Protein AF-F4X4U3-F1 (afdb_monomer)

Structure (mmCIF, N/CA/C/O backbone):
data_AF-F4X4U3-F1
#
_entry.id   AF-F4X4U3-F1
#
loop_
_atom_site.group_PDB
_atom_site.id
_atom_site.type_symbol
_atom_site.label_atom_id
_atom_site.label_alt_id
_atom_site.label_comp_id
_atom_site.label_asym_id
_atom_site.label_entity_id
_atom_site.label_seq_id
_atom_site.pdbx_PDB_ins_code
_atom_site.Cartn_x
_atom_site.Cartn_y
_atom_site.Cartn_z
_atom_site.occupancy
_atom_site.B_iso_or_equiv
_atom_site.auth_seq_id
_atom_site.auth_comp_id
_atom_site.auth_asym_id
_atom_site.auth_atom_id
_atom_site.pdbx_PDB_model_num
ATOM 1 N N . MET A 1 1 ? 22.893 1.344 -14.412 1.00 50.75 1 MET A N 1
ATOM 2 C CA . MET A 1 1 ? 21.465 0.925 -14.331 1.00 50.75 1 MET A CA 1
ATOM 3 C C . MET A 1 1 ? 21.156 0.175 -13.037 1.00 50.75 1 MET A C 1
ATOM 5 O O . MET A 1 1 ? 20.081 0.403 -12.498 1.00 50.75 1 MET A O 1
ATOM 9 N N . ALA A 1 2 ? 22.095 -0.609 -12.485 1.00 54.94 2 ALA A N 1
ATOM 10 C CA . ALA A 1 2 ? 21.994 -1.178 -11.132 1.00 54.94 2 ALA A CA 1
ATOM 11 C C . ALA A 1 2 ? 21.861 -0.113 -10.016 1.00 54.94 2 ALA A C 1
ATOM 13 O O . ALA A 1 2 ? 21.252 -0.367 -8.981 1.00 54.94 2 ALA A O 1
ATOM 14 N N . ASP A 1 3 ? 22.357 1.107 -10.247 1.00 65.19 3 ASP A N 1
ATOM 15 C CA . ASP A 1 3 ? 22.327 2.191 -9.253 1.00 65.19 3 ASP A CA 1
ATOM 16 C C . ASP A 1 3 ? 20.908 2.679 -8.932 1.00 65.19 3 ASP A C 1
ATOM 18 O O . ASP A 1 3 ? 20.634 3.092 -7.808 1.00 65.19 3 ASP A O 1
ATOM 22 N N . ASN A 1 4 ? 19.992 2.641 -9.908 1.00 70.81 4 ASN A N 1
ATOM 23 C CA . ASN A 1 4 ? 18.612 3.089 -9.699 1.00 70.81 4 ASN A CA 1
ATOM 24 C C . ASN A 1 4 ? 17.818 2.077 -8.868 1.00 70.81 4 ASN A C 1
ATOM 26 O O . ASN A 1 4 ? 17.030 2.469 -8.014 1.00 70.81 4 ASN A O 1
ATOM 30 N N . GLU A 1 5 ? 18.068 0.788 -9.087 1.00 70.25 5 GLU A N 1
ATOM 31 C CA . GLU A 1 5 ? 17.482 -0.301 -8.309 1.00 70.25 5 GLU A CA 1
ATOM 32 C C . GLU A 1 5 ? 17.982 -0.280 -6.862 1.00 70.25 5 GLU A C 1
ATOM 34 O O . GLU A 1 5 ? 17.181 -0.289 -5.931 1.00 70.25 5 GLU A O 1
ATOM 39 N N . GLN A 1 6 ? 19.297 -0.162 -6.655 1.00 75.06 6 GLN A N 1
ATOM 40 C CA . GLN A 1 6 ? 19.873 -0.085 -5.310 1.00 75.06 6 GLN A CA 1
ATOM 41 C C . GLN A 1 6 ? 19.341 1.115 -4.522 1.00 75.06 6 GLN A C 1
ATOM 43 O O . GLN A 1 6 ? 18.995 0.972 -3.351 1.00 75.06 6 GLN A O 1
ATOM 48 N N . LYS A 1 7 ? 19.215 2.284 -5.160 1.00 79.56 7 LYS A N 1
ATOM 49 C CA . LYS A 1 7 ? 18.612 3.472 -4.536 1.00 79.56 7 LYS A CA 1
ATOM 50 C C . LYS A 1 7 ? 17.144 3.253 -4.182 1.00 79.56 7 LYS A C 1
ATOM 52 O O . LYS A 1 7 ? 16.713 3.650 -3.106 1.00 79.56 7 LYS A O 1
ATOM 57 N N . ALA A 1 8 ? 16.381 2.592 -5.047 1.00 75.31 8 ALA A N 1
ATOM 58 C CA . ALA A 1 8 ? 14.981 2.298 -4.776 1.00 75.31 8 ALA A CA 1
ATOM 59 C C . ALA A 1 8 ? 14.815 1.309 -3.606 1.00 75.31 8 ALA A C 1
ATOM 61 O O . ALA A 1 8 ? 13.966 1.518 -2.744 1.00 75.31 8 ALA A O 1
ATOM 62 N N . LEU A 1 9 ? 15.681 0.296 -3.506 1.00 78.19 9 LEU A N 1
ATOM 63 C CA . LEU A 1 9 ? 15.731 -0.609 -2.353 1.00 78.19 9 LEU A CA 1
ATOM 64 C C . LEU A 1 9 ? 16.143 0.110 -1.062 1.00 78.19 9 LEU A C 1
ATOM 66 O O . LEU A 1 9 ? 15.589 -0.172 -0.002 1.00 78.19 9 LEU A O 1
ATOM 70 N N . GLN A 1 10 ? 17.078 1.060 -1.137 1.00 83.00 10 GLN A N 1
ATOM 71 C CA . GLN A 1 10 ? 17.449 1.891 0.012 1.00 83.00 10 GLN A CA 1
ATOM 72 C C . GLN A 1 10 ? 16.275 2.749 0.491 1.00 83.00 10 GLN A C 1
ATOM 74 O O . GLN A 1 10 ? 16.036 2.811 1.693 1.00 83.00 10 GLN A O 1
ATOM 79 N N . LEU A 1 11 ? 15.508 3.344 -0.427 1.00 83.06 11 LEU A N 1
ATOM 80 C CA . LEU A 1 11 ? 14.303 4.109 -0.093 1.00 83.06 11 LEU A CA 1
ATOM 81 C C . LEU A 1 11 ? 13.238 3.234 0.582 1.00 83.06 11 LEU A C 1
ATOM 83 O O . LEU A 1 11 ? 12.596 3.670 1.532 1.00 83.06 11 LEU A O 1
ATOM 87 N N . VAL A 1 12 ? 13.076 1.987 0.135 1.00 79.06 12 VAL A N 1
ATOM 88 C CA . VAL A 1 12 ? 12.164 1.015 0.763 1.00 79.06 12 VAL A CA 1
ATOM 89 C C . VAL A 1 12 ? 12.640 0.653 2.164 1.00 79.06 12 VAL A C 1
ATOM 91 O O . VAL A 1 12 ? 11.858 0.712 3.107 1.00 79.06 12 VAL A O 1
ATOM 94 N N . ALA A 1 13 ? 13.927 0.343 2.325 1.00 80.94 13 ALA A N 1
ATOM 95 C CA . ALA A 1 13 ? 14.505 0.051 3.631 1.00 80.94 13 ALA A CA 1
ATOM 96 C C . ALA A 1 13 ? 14.402 1.256 4.582 1.00 80.94 13 ALA A C 1
ATOM 98 O O . ALA A 1 13 ? 14.181 1.085 5.780 1.00 80.94 13 ALA A O 1
ATOM 99 N N . GLU A 1 14 ? 14.524 2.479 4.063 1.00 83.62 14 GLU A N 1
ATOM 100 C CA . GLU A 1 14 ? 14.299 3.706 4.823 1.00 83.62 14 GLU A CA 1
ATOM 101 C C . GLU A 1 14 ? 12.829 3.838 5.247 1.00 83.62 14 GLU A C 1
ATOM 103 O O . GLU A 1 14 ? 12.567 4.080 6.425 1.00 83.62 14 GLU A O 1
ATOM 108 N N . ALA A 1 15 ? 11.876 3.604 4.340 1.00 81.25 15 ALA A N 1
ATOM 109 C CA . ALA A 1 15 ? 10.445 3.612 4.647 1.00 81.25 15 ALA A CA 1
ATOM 110 C C . ALA A 1 15 ? 10.097 2.575 5.728 1.00 81.25 15 ALA A C 1
ATOM 112 O O . ALA A 1 15 ? 9.453 2.893 6.729 1.00 81.25 15 ALA A O 1
ATOM 113 N N . GLU A 1 16 ? 10.591 1.345 5.586 1.00 76.31 16 GLU A N 1
ATOM 114 C CA . GLU A 1 16 ? 10.404 0.275 6.566 1.00 76.31 16 GLU A CA 1
ATOM 115 C C . GLU A 1 16 ? 11.084 0.591 7.900 1.00 76.31 16 GLU A C 1
ATOM 117 O O . GLU A 1 16 ? 10.533 0.295 8.959 1.00 76.31 16 GLU A O 1
ATOM 122 N N . ARG A 1 17 ? 12.255 1.236 7.897 1.00 78.75 17 ARG A N 1
ATOM 123 C CA . ARG A 1 17 ? 12.927 1.685 9.123 1.00 78.75 17 ARG A CA 1
ATOM 124 C C . ARG A 1 17 ? 12.143 2.790 9.824 1.00 78.75 17 ARG A C 1
ATOM 126 O O . ARG A 1 17 ? 12.023 2.752 11.047 1.00 78.75 17 ARG A O 1
ATOM 133 N N . LYS A 1 18 ? 11.577 3.741 9.079 1.00 75.69 18 LYS A N 1
ATOM 134 C CA . LYS A 1 18 ? 10.714 4.801 9.628 1.00 75.69 18 LYS A CA 1
ATOM 135 C C . LYS A 1 18 ? 9.447 4.225 10.257 1.00 75.69 18 LYS A C 1
ATOM 137 O O . LYS A 1 18 ? 9.042 4.681 11.326 1.00 75.69 18 LYS A O 1
ATOM 142 N N . LEU A 1 19 ? 8.900 3.166 9.660 1.00 69.12 19 LEU A N 1
ATOM 143 C CA . LEU A 1 19 ? 7.765 2.415 10.202 1.00 69.12 19 LEU A CA 1
ATOM 144 C C . LEU A 1 19 ? 8.150 1.491 11.380 1.00 69.12 19 LEU A C 1
ATOM 146 O O . LEU A 1 19 ? 7.366 1.337 12.312 1.00 69.12 19 LEU A O 1
ATOM 150 N N . SER A 1 20 ? 9.356 0.906 11.386 1.00 61.09 20 SER A N 1
ATOM 151 C CA . SER A 1 20 ? 9.813 -0.095 12.376 1.00 61.09 20 SER A CA 1
ATOM 152 C C . SER A 1 20 ? 10.669 0.450 13.522 1.00 61.09 20 SER A C 1
ATOM 154 O O . SER A 1 20 ? 10.975 -0.289 14.458 1.00 61.09 20 SER A O 1
ATOM 156 N N . SER A 1 21 ? 11.027 1.739 13.519 1.00 54.22 21 SER A N 1
ATOM 157 C CA . SER A 1 21 ? 11.806 2.387 14.590 1.00 54.22 21 SER A CA 1
ATOM 158 C C . SER A 1 21 ? 11.112 2.395 15.970 1.00 54.22 21 SER A C 1
ATOM 160 O O . SER A 1 21 ? 11.640 2.983 16.912 1.00 54.22 21 SER A O 1
ATOM 162 N N . SER A 1 22 ? 9.970 1.722 16.127 1.00 51.00 22 SER A N 1
ATOM 163 C CA . SER A 1 22 ? 9.412 1.330 17.421 1.00 51.00 22 SER A CA 1
ATOM 164 C C . SER A 1 22 ? 9.595 -0.162 17.657 1.00 51.00 22 SER A C 1
ATOM 166 O O . SER A 1 22 ? 8.682 -0.972 17.501 1.00 51.00 22 SER A O 1
ATOM 168 N N . LYS A 1 23 ? 10.813 -0.557 18.025 1.00 46.31 23 LYS A N 1
ATOM 169 C CA . LYS A 1 23 ? 11.056 -1.897 18.560 1.00 46.31 23 LYS A CA 1
ATOM 170 C C . LYS A 1 23 ? 10.578 -1.945 20.012 1.00 46.31 23 LYS A C 1
ATOM 172 O O . LYS A 1 23 ? 11.353 -1.718 20.933 1.00 46.31 23 LYS A O 1
ATOM 177 N N . GLY A 1 24 ? 9.296 -2.244 20.199 1.00 48.12 24 GLY A N 1
ATOM 178 C CA . GLY A 1 24 ? 8.699 -2.537 21.499 1.00 48.12 24 GLY A CA 1
ATOM 179 C C . GLY A 1 24 ? 7.299 -3.124 21.337 1.00 48.12 24 GLY A C 1
ATOM 180 O O . GLY A 1 24 ? 6.396 -2.429 20.886 1.00 48.12 24 GLY A O 1
ATOM 181 N N . PHE A 1 25 ? 7.154 -4.396 21.719 1.00 51.97 25 PHE A N 1
ATOM 182 C CA . PHE A 1 25 ? 6.029 -5.340 21.556 1.00 51.97 25 PHE A CA 1
ATOM 183 C C . PHE A 1 25 ? 4.579 -4.813 21.668 1.00 51.97 25 PHE A C 1
ATOM 185 O O . PHE A 1 25 ? 3.668 -5.467 21.182 1.00 51.97 25 PHE A O 1
ATOM 192 N N . PHE A 1 26 ? 4.315 -3.653 22.255 1.00 46.53 26 PHE A N 1
ATOM 193 C CA . PHE A 1 26 ? 2.961 -3.096 22.371 1.00 46.53 26 PHE A CA 1
ATOM 194 C C . PHE A 1 26 ? 2.983 -1.560 22.502 1.00 46.53 26 PHE A C 1
ATOM 196 O O . PHE A 1 26 ? 2.092 -0.951 23.089 1.00 46.53 26 PHE A O 1
ATOM 203 N N . GLY A 1 27 ? 4.050 -0.903 22.040 1.00 46.56 27 GLY A N 1
ATOM 204 C CA . GLY A 1 27 ? 4.343 0.479 22.420 1.00 46.56 27 GLY A CA 1
ATOM 205 C C . GLY A 1 27 ? 3.761 1.524 21.474 1.00 46.56 27 GLY A C 1
ATOM 206 O O . GLY A 1 27 ? 4.492 2.034 20.638 1.00 46.56 27 GLY A O 1
ATOM 207 N N . ALA A 1 28 ? 2.483 1.876 21.616 1.00 50.31 28 ALA A N 1
ATOM 208 C CA . ALA A 1 28 ? 1.958 3.225 21.328 1.00 50.31 28 ALA A CA 1
ATOM 209 C C . ALA A 1 28 ? 2.203 3.865 19.928 1.00 50.31 28 ALA A C 1
ATOM 211 O O . ALA A 1 28 ? 2.098 5.086 19.791 1.00 50.31 28 ALA A O 1
ATOM 212 N N . LEU A 1 29 ? 2.540 3.108 18.872 1.00 49.69 29 LEU A N 1
ATOM 213 C CA . LEU A 1 29 ? 3.201 3.697 17.700 1.00 49.69 29 LEU A CA 1
ATOM 214 C C . LEU A 1 29 ? 2.361 3.813 16.423 1.00 49.69 29 LEU A C 1
ATOM 216 O O . LEU A 1 29 ? 2.489 3.071 15.454 1.00 49.69 29 LEU A O 1
ATOM 220 N N . PHE A 1 30 ? 1.597 4.888 16.383 1.00 48.94 30 PHE A N 1
ATOM 221 C CA . PHE A 1 30 ? 1.699 5.832 15.261 1.00 48.94 30 PHE A CA 1
ATOM 222 C C . PHE A 1 30 ? 1.718 7.235 15.820 1.00 48.94 30 PHE A C 1
ATOM 224 O O . PHE A 1 30 ? 0.994 8.121 15.385 1.00 48.94 30 PHE A O 1
ATOM 231 N N . GLY A 1 31 ? 2.515 7.424 16.866 1.00 51.44 31 GLY A N 1
ATOM 232 C CA . GLY A 1 31 ? 2.812 8.749 17.376 1.00 51.44 31 GLY A CA 1
ATOM 233 C C . GLY A 1 31 ? 3.707 9.485 16.383 1.00 51.44 31 GLY A C 1
ATOM 234 O O . GLY A 1 31 ? 4.923 9.500 16.567 1.00 51.44 31 GLY A O 1
ATOM 235 N N . SER A 1 32 ? 3.108 9.995 15.302 1.00 51.84 32 SER A N 1
ATOM 236 C CA . SER A 1 32 ? 3.540 11.063 14.379 1.00 51.84 32 SER A CA 1
ATOM 237 C C . SER A 1 32 ? 3.018 10.742 12.977 1.00 51.84 32 SER A C 1
ATOM 239 O O . SER A 1 32 ? 3.658 9.960 12.273 1.00 51.84 32 SER A O 1
ATOM 241 N N . SER A 1 33 ? 1.912 11.363 12.542 1.00 59.81 33 SER A N 1
ATOM 242 C CA . SER A 1 33 ? 1.461 11.332 11.134 1.00 59.81 33 SER A CA 1
ATOM 243 C C . SER A 1 33 ? 2.608 11.607 10.152 1.00 59.81 33 SER A C 1
ATOM 245 O O . SER A 1 33 ? 2.705 10.956 9.115 1.00 59.81 33 SER A O 1
ATOM 247 N N . SER A 1 34 ? 3.564 12.452 10.552 1.00 65.62 34 SER A N 1
ATOM 248 C CA . SER A 1 34 ? 4.768 12.782 9.782 1.00 65.62 34 SER A CA 1
ATOM 249 C C . SER A 1 34 ? 5.603 11.563 9.375 1.00 65.62 34 SER A C 1
ATOM 251 O O . SER A 1 34 ? 6.116 11.514 8.263 1.00 65.62 34 SER A O 1
ATOM 253 N N . LYS A 1 35 ? 5.706 10.520 10.215 1.00 71.94 35 LYS A N 1
ATOM 254 C CA . LYS A 1 35 ? 6.505 9.326 9.869 1.00 71.94 35 LYS A CA 1
ATOM 255 C C . LYS A 1 35 ? 5.897 8.525 8.723 1.00 71.94 35 LYS A C 1
ATOM 257 O O . LYS A 1 35 ? 6.617 7.807 8.032 1.00 71.94 35 LYS A O 1
ATOM 262 N N . VAL A 1 36 ? 4.584 8.618 8.541 1.00 72.88 36 VAL A N 1
ATOM 263 C CA . VAL A 1 36 ? 3.889 7.883 7.484 1.00 72.88 36 VAL A CA 1
ATOM 264 C C . VAL A 1 36 ? 3.809 8.666 6.207 1.00 72.88 36 VAL A C 1
ATOM 266 O O . VAL A 1 36 ? 4.010 8.066 5.159 1.00 72.88 36 VAL A O 1
ATOM 269 N N . GLU A 1 37 ? 3.652 9.980 6.286 1.00 74.81 37 GLU A N 1
ATOM 270 C CA . GLU A 1 37 ? 3.859 10.850 5.129 1.00 74.81 37 GLU A CA 1
ATOM 271 C C . GLU A 1 37 ? 5.267 10.656 4.543 1.00 74.81 37 GLU A C 1
ATOM 273 O O . GLU A 1 37 ? 5.418 10.451 3.339 1.00 74.81 37 GLU A O 1
ATOM 278 N N . GLU A 1 38 ? 6.297 10.586 5.392 1.00 78.88 38 GLU A N 1
ATOM 279 C CA . GLU A 1 3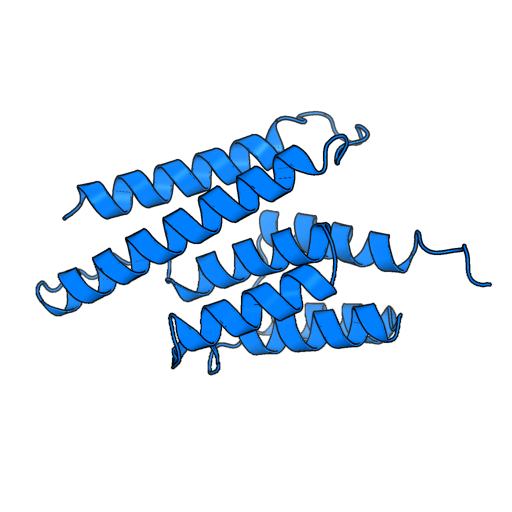8 ? 7.661 10.290 4.945 1.00 78.88 38 GLU A CA 1
ATOM 280 C C . GLU A 1 38 ? 7.800 8.883 4.339 1.00 78.88 38 GLU A C 1
ATOM 282 O O . GLU A 1 38 ? 8.478 8.708 3.326 1.00 78.88 38 GLU A O 1
ATOM 287 N N . ALA A 1 39 ? 7.167 7.862 4.929 1.00 78.94 39 ALA A N 1
ATOM 288 C CA . ALA A 1 39 ? 7.204 6.501 4.388 1.00 78.94 39 ALA A CA 1
ATOM 289 C C . ALA A 1 39 ? 6.500 6.414 3.024 1.00 78.94 39 ALA A C 1
ATOM 291 O O . ALA A 1 39 ? 7.017 5.785 2.099 1.00 78.94 3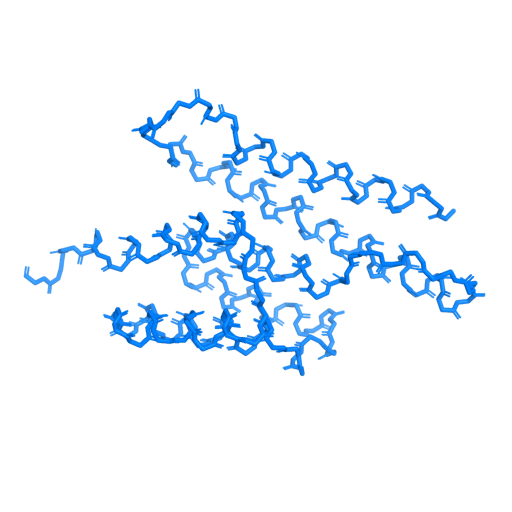9 ALA A O 1
ATOM 292 N N . VAL A 1 40 ? 5.352 7.081 2.880 1.00 79.19 40 VAL A N 1
ATOM 293 C CA . VAL A 1 40 ? 4.627 7.239 1.617 1.00 79.19 40 VAL A CA 1
ATOM 294 C C . VAL A 1 40 ? 5.534 7.844 0.553 1.00 79.19 40 VAL A C 1
ATOM 296 O O . VAL A 1 40 ? 5.618 7.308 -0.554 1.00 79.19 40 VAL A O 1
ATOM 299 N N . GLU A 1 41 ? 6.220 8.941 0.876 1.00 81.19 41 GLU A N 1
ATOM 300 C CA . GLU A 1 41 ? 7.094 9.623 -0.073 1.00 81.19 41 GLU A CA 1
ATOM 301 C C . GLU A 1 41 ? 8.252 8.713 -0.511 1.00 81.19 41 GLU A C 1
ATOM 303 O O . GLU A 1 41 ? 8.541 8.594 -1.706 1.00 81.19 41 GLU A O 1
ATOM 308 N N . CYS A 1 42 ? 8.872 8.001 0.434 1.00 79.81 42 CYS A N 1
ATOM 309 C CA . CYS A 1 42 ? 9.905 7.011 0.142 1.00 79.81 42 CYS A CA 1
ATOM 310 C C . CYS A 1 42 ? 9.386 5.895 -0.785 1.00 79.81 42 CYS A C 1
ATOM 312 O O . CYS A 1 42 ? 10.055 5.571 -1.770 1.00 79.81 42 CYS A O 1
ATOM 314 N N . TYR A 1 43 ? 8.187 5.348 -0.541 1.00 80.19 43 TYR A N 1
ATOM 315 C CA . TYR A 1 43 ? 7.594 4.316 -1.402 1.00 80.19 43 TYR A CA 1
ATOM 316 C C . TYR A 1 43 ? 7.223 4.835 -2.793 1.00 80.19 43 TYR A C 1
ATOM 318 O O . TYR A 1 43 ? 7.464 4.143 -3.781 1.00 80.19 43 TYR A O 1
ATOM 326 N N . GLN A 1 44 ? 6.688 6.053 -2.906 1.00 77.81 44 GLN A N 1
ATOM 327 C CA . GLN A 1 44 ? 6.385 6.679 -4.197 1.00 77.81 44 GLN A CA 1
ATOM 328 C C . GLN A 1 44 ? 7.655 6.919 -5.020 1.00 77.81 44 GLN A C 1
ATOM 330 O O . GLN A 1 44 ? 7.701 6.607 -6.213 1.00 77.81 44 GLN A O 1
ATOM 335 N N . ARG A 1 45 ? 8.711 7.436 -4.383 1.00 80.69 45 ARG A N 1
ATOM 336 C CA . ARG A 1 45 ? 10.017 7.618 -5.025 1.00 80.69 45 ARG A CA 1
ATOM 337 C C . ARG A 1 45 ? 10.599 6.274 -5.459 1.00 80.69 45 ARG A C 1
ATOM 339 O O . ARG A 1 45 ? 11.020 6.156 -6.608 1.00 80.69 45 ARG A O 1
ATOM 346 N N . ALA A 1 46 ? 10.550 5.253 -4.601 1.00 76.75 46 ALA A N 1
ATOM 347 C CA . ALA A 1 46 ? 10.980 3.903 -4.953 1.00 76.75 46 ALA A CA 1
ATOM 348 C C . ALA A 1 46 ? 10.198 3.359 -6.162 1.00 76.75 46 ALA A C 1
ATOM 350 O O . ALA A 1 46 ? 10.813 2.944 -7.144 1.00 76.75 46 ALA A O 1
ATOM 351 N N . ALA A 1 47 ? 8.863 3.451 -6.157 1.00 75.75 47 ALA A N 1
ATOM 352 C CA . ALA A 1 47 ? 8.005 3.019 -7.264 1.00 75.75 47 ALA A CA 1
ATOM 353 C C . ALA A 1 47 ? 8.392 3.686 -8.595 1.00 75.75 47 ALA A C 1
ATOM 355 O O . ALA A 1 47 ? 8.530 3.013 -9.620 1.00 75.75 47 ALA A O 1
ATOM 356 N N . ASN A 1 48 ? 8.635 4.999 -8.574 1.00 75.62 48 ASN A N 1
ATOM 357 C CA . ASN A 1 48 ? 9.052 5.761 -9.749 1.00 75.62 48 ASN A CA 1
ATOM 358 C C . ASN A 1 48 ? 10.441 5.352 -10.254 1.00 75.62 48 ASN A C 1
ATOM 360 O O . ASN A 1 48 ? 10.635 5.192 -11.462 1.00 75.62 48 ASN A O 1
ATOM 364 N N . MET A 1 49 ? 11.394 5.116 -9.350 1.00 74.00 49 MET A N 1
ATOM 365 C CA . MET A 1 49 ? 12.722 4.620 -9.714 1.00 74.00 49 MET A CA 1
ATOM 366 C C . MET A 1 49 ? 12.661 3.220 -10.335 1.00 74.00 49 MET A C 1
ATOM 368 O O . MET A 1 49 ? 13.338 2.970 -11.331 1.00 74.00 49 MET A O 1
ATOM 372 N N . PHE A 1 50 ? 11.796 2.338 -9.830 1.00 69.38 50 PHE A N 1
ATOM 373 C CA . PHE A 1 50 ? 11.570 1.014 -10.415 1.00 69.38 50 PHE A CA 1
ATOM 374 C C . PHE A 1 50 ? 10.836 1.062 -11.754 1.00 69.38 50 PHE A C 1
ATOM 376 O O . PHE A 1 50 ? 11.181 0.307 -12.660 1.00 69.38 50 PHE A O 1
ATOM 383 N N . LYS A 1 51 ? 9.871 1.970 -11.937 1.00 70.81 51 LYS A N 1
ATOM 384 C CA . LYS A 1 51 ? 9.255 2.225 -13.249 1.00 70.81 51 LYS A CA 1
ATOM 385 C C . LYS A 1 51 ? 10.316 2.641 -14.269 1.00 70.81 51 LYS A C 1
ATOM 387 O O . LYS A 1 51 ? 10.361 2.081 -15.361 1.00 70.81 51 LYS A O 1
ATOM 392 N N . MET A 1 52 ? 11.185 3.584 -13.908 1.00 67.00 52 MET A N 1
ATOM 393 C CA . MET A 1 52 ? 12.292 4.022 -14.764 1.00 67.00 52 MET A CA 1
ATOM 394 C C . MET A 1 52 ? 13.280 2.886 -15.040 1.00 67.00 52 MET A C 1
ATOM 396 O O . MET A 1 52 ? 13.689 2.702 -16.183 1.00 67.00 52 MET A O 1
ATOM 400 N N . ALA A 1 53 ? 13.607 2.079 -14.029 1.00 63.66 53 ALA A N 1
ATOM 401 C CA . ALA A 1 53 ? 14.450 0.901 -14.193 1.00 63.66 53 ALA A CA 1
ATOM 402 C C . ALA A 1 53 ? 13.806 -0.141 -15.118 1.00 63.66 53 ALA A C 1
ATOM 404 O O . ALA A 1 53 ? 14.508 -0.699 -15.953 1.00 63.66 53 ALA A O 1
ATOM 405 N N . LYS A 1 54 ? 12.485 -0.363 -15.044 1.00 60.16 54 LYS A N 1
ATOM 406 C CA . LYS A 1 54 ? 11.732 -1.258 -15.939 1.00 60.16 54 LYS A CA 1
ATOM 407 C C . LYS A 1 54 ? 11.721 -0.757 -17.384 1.00 60.16 54 LYS A C 1
ATOM 409 O O . LYS A 1 54 ? 11.927 -1.547 -18.294 1.00 60.16 54 LYS A O 1
ATOM 414 N N . VAL A 1 55 ? 11.503 0.540 -17.610 1.00 59.72 55 VAL A N 1
ATOM 415 C CA . VAL A 1 55 ? 11.580 1.132 -18.960 1.00 59.72 55 VAL A CA 1
ATOM 416 C C . VAL A 1 55 ? 13.003 1.022 -19.514 1.00 59.72 55 VAL A C 1
ATOM 418 O O . VAL A 1 55 ? 13.181 0.687 -20.677 1.00 59.72 55 VAL A O 1
ATOM 421 N N . ALA A 1 56 ? 14.018 1.233 -18.674 1.00 53.19 56 ALA A N 1
ATOM 422 C CA . ALA A 1 56 ? 15.418 1.095 -19.065 1.00 53.19 56 ALA A CA 1
ATOM 423 C C . ALA A 1 56 ? 15.846 -0.368 -19.306 1.00 53.19 56 ALA A C 1
ATOM 425 O O . ALA 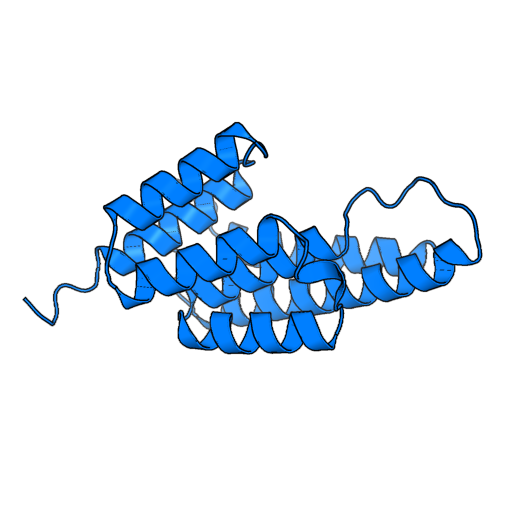A 1 56 ? 16.661 -0.624 -20.187 1.00 53.19 56 ALA A O 1
ATOM 426 N N . SER A 1 57 ? 15.288 -1.328 -18.560 1.00 52.81 57 SER A N 1
ATOM 427 C CA . SER A 1 57 ? 15.545 -2.772 -18.717 1.00 52.81 57 SER A CA 1
ATOM 428 C C . SER A 1 57 ? 14.669 -3.440 -19.779 1.00 52.81 57 SER A C 1
ATOM 430 O O . SER A 1 57 ? 15.046 -4.477 -20.306 1.00 52.81 57 SER A O 1
ATOM 432 N N . ALA A 1 58 ? 13.568 -2.824 -20.214 1.00 54.47 58 ALA A N 1
ATOM 433 C CA . ALA A 1 58 ? 12.925 -3.207 -21.474 1.00 54.47 58 ALA A CA 1
ATOM 434 C C . ALA A 1 58 ? 13.876 -3.024 -22.678 1.00 54.47 58 ALA A C 1
ATOM 436 O O . ALA A 1 58 ? 13.714 -3.696 -23.691 1.00 54.47 58 ALA A O 1
ATOM 437 N N . SER A 1 59 ? 14.896 -2.168 -22.542 1.00 48.03 59 SER A N 1
ATOM 438 C CA . SER A 1 59 ? 15.988 -2.001 -23.510 1.00 48.03 59 SER A CA 1
ATOM 439 C C . SER A 1 59 ? 17.206 -2.895 -23.230 1.00 48.03 59 SER A C 1
ATOM 441 O O . SER A 1 59 ? 18.087 -2.996 -24.079 1.00 48.03 59 SER A O 1
ATOM 443 N N . LEU A 1 60 ? 17.290 -3.516 -22.048 1.00 47.94 60 LEU A N 1
ATOM 444 C CA . LEU A 1 60 ? 18.400 -4.364 -21.602 1.00 47.94 60 LEU A CA 1
ATOM 445 C C . LEU A 1 60 ? 17.851 -5.492 -20.721 1.00 47.94 60 LEU A C 1
ATOM 447 O O . LEU A 1 60 ? 17.604 -5.291 -19.530 1.00 47.94 60 LEU A O 1
ATOM 451 N N . GLU A 1 61 ? 17.660 -6.661 -21.336 1.00 48.88 61 GLU A N 1
ATOM 452 C CA . GLU A 1 61 ? 17.198 -7.915 -20.732 1.00 48.88 61 GLU A CA 1
ATOM 453 C C . GLU A 1 61 ? 17.808 -8.145 -19.338 1.00 48.88 61 GLU A C 1
ATOM 455 O O . GLU A 1 61 ? 18.953 -8.570 -19.198 1.00 48.88 61 GLU A O 1
ATOM 460 N N . SER A 1 62 ? 17.048 -7.878 -18.275 1.00 49.50 62 SER A N 1
ATOM 461 C CA . SER A 1 62 ? 17.440 -8.294 -16.931 1.00 49.50 62 SER A CA 1
ATOM 462 C C . SER A 1 62 ? 16.256 -8.885 -16.186 1.00 49.50 62 SER A C 1
ATOM 464 O O . SER A 1 62 ? 15.278 -8.215 -15.860 1.00 49.50 62 SER A O 1
ATOM 466 N N . SER A 1 63 ? 16.385 -10.176 -15.887 1.00 45.25 63 SER A N 1
ATOM 467 C CA . SER A 1 63 ? 15.436 -11.012 -15.147 1.00 45.25 63 SER A CA 1
ATOM 468 C C . SER A 1 63 ? 15.440 -10.748 -13.624 1.00 45.25 63 SER A C 1
ATOM 470 O O . SER A 1 63 ? 14.983 -11.589 -12.852 1.00 45.25 63 SER A O 1
ATOM 472 N N . LEU A 1 64 ? 15.970 -9.606 -13.167 1.00 47.47 64 LEU A N 1
ATOM 473 C CA . LEU A 1 64 ? 16.194 -9.275 -11.750 1.00 47.47 64 LEU A CA 1
ATOM 474 C C . LEU A 1 64 ? 15.204 -8.258 -11.166 1.00 47.47 64 LEU A C 1
ATOM 476 O O . LEU A 1 64 ? 15.420 -7.793 -10.054 1.00 47.47 64 LEU A O 1
ATOM 480 N N . LEU A 1 65 ? 14.102 -7.936 -11.853 1.00 51.12 65 LEU A N 1
ATOM 481 C CA . LEU A 1 65 ? 13.026 -7.086 -11.319 1.00 51.12 65 LEU A CA 1
ATOM 482 C C . LEU A 1 65 ? 12.267 -7.820 -10.190 1.00 51.12 65 LEU A C 1
ATOM 484 O O . LEU A 1 65 ? 11.107 -8.195 -10.339 1.00 51.12 65 LEU A O 1
ATOM 488 N N . LYS A 1 66 ? 12.944 -8.063 -9.062 1.00 51.12 66 LYS A N 1
ATOM 489 C CA . LYS A 1 66 ? 12.456 -8.817 -7.897 1.00 51.12 66 LYS A CA 1
ATOM 490 C C . LYS A 1 66 ? 11.333 -8.105 -7.142 1.00 51.12 66 LYS A C 1
ATOM 492 O O . LYS A 1 66 ? 10.719 -8.722 -6.284 1.00 51.12 66 LYS A O 1
ATOM 497 N N . TYR A 1 67 ? 11.039 -6.855 -7.500 1.00 57.34 67 TYR A N 1
ATOM 498 C CA . TYR A 1 67 ? 9.921 -6.086 -6.978 1.00 57.34 67 TYR A CA 1
ATOM 499 C C . TYR A 1 67 ? 9.243 -5.338 -8.121 1.00 57.34 67 TYR A C 1
ATOM 501 O O . TYR A 1 67 ? 9.850 -4.521 -8.820 1.00 57.34 67 TYR A O 1
ATOM 509 N N . SER A 1 68 ? 7.976 -5.654 -8.365 1.00 70.19 68 SER A N 1
ATOM 510 C CA . SER A 1 68 ? 7.222 -4.982 -9.418 1.00 70.19 68 SER A CA 1
ATOM 511 C C . SER A 1 68 ? 6.878 -3.550 -8.985 1.00 70.19 68 SER A C 1
ATOM 513 O O . SER A 1 68 ? 6.587 -3.304 -7.818 1.00 70.19 68 SER A O 1
ATOM 515 N N . ALA A 1 69 ? 6.826 -2.593 -9.919 1.00 72.69 69 ALA A N 1
ATOM 516 C CA . ALA A 1 69 ? 6.360 -1.229 -9.619 1.00 72.69 69 ALA A CA 1
ATOM 517 C C . ALA A 1 69 ? 4.955 -1.208 -8.973 1.00 72.69 69 ALA A C 1
ATOM 519 O O . ALA A 1 69 ? 4.651 -0.322 -8.179 1.00 72.69 69 ALA A O 1
ATOM 520 N N . LYS A 1 70 ? 4.122 -2.218 -9.278 1.00 80.00 70 LYS A N 1
ATOM 521 C CA . LYS A 1 70 ? 2.781 -2.404 -8.704 1.00 80.00 70 LYS A CA 1
ATOM 522 C C . LYS A 1 70 ? 2.837 -2.619 -7.192 1.00 80.00 70 LYS A C 1
ATOM 524 O O . LYS A 1 70 ? 2.010 -2.070 -6.477 1.00 80.00 70 LYS A O 1
ATOM 529 N N . GLU A 1 71 ? 3.835 -3.360 -6.711 1.00 81.31 71 GLU A N 1
ATOM 530 C CA . GLU A 1 71 ? 4.003 -3.646 -5.287 1.00 81.31 71 GLU A CA 1
ATOM 531 C C . GLU A 1 71 ? 4.315 -2.371 -4.493 1.00 81.31 71 GLU A C 1
ATOM 533 O O . 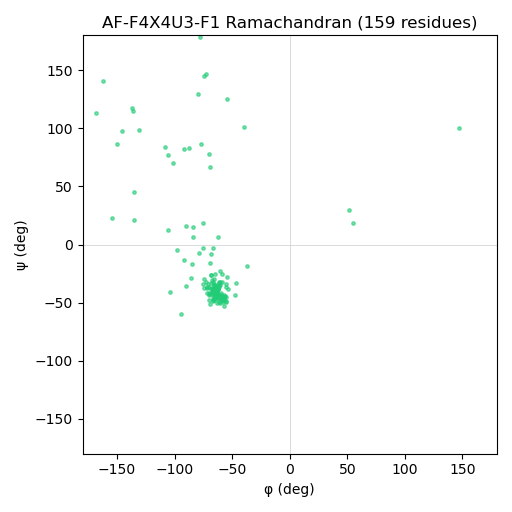GLU A 1 71 ? 3.741 -2.134 -3.437 1.00 81.31 71 GLU A O 1
ATOM 538 N N . TYR A 1 72 ? 5.160 -1.487 -5.023 1.00 81.62 72 TYR A N 1
ATOM 539 C CA . TYR A 1 72 ? 5.480 -0.234 -4.336 1.00 81.62 72 TYR A CA 1
ATOM 540 C C . TYR A 1 72 ? 4.328 0.766 -4.341 1.00 81.62 72 TYR A C 1
ATOM 542 O O . TYR A 1 72 ? 4.101 1.427 -3.328 1.00 81.62 72 TYR A O 1
ATOM 550 N N . PHE A 1 73 ? 3.564 0.846 -5.435 1.00 84.12 73 PHE A N 1
ATOM 551 C CA . PHE A 1 73 ? 2.321 1.620 -5.444 1.00 84.12 73 PHE A CA 1
ATOM 552 C C . PHE A 1 73 ? 1.306 1.065 -4.447 1.00 84.12 73 PHE A C 1
ATOM 554 O O . PHE A 1 73 ? 0.654 1.841 -3.754 1.00 84.12 73 PHE A O 1
ATOM 561 N N . PHE A 1 74 ? 1.228 -0.259 -4.313 1.00 87.69 74 PHE A N 1
ATOM 562 C CA . PHE A 1 74 ? 0.382 -0.904 -3.318 1.00 87.69 74 PHE A CA 1
ATOM 563 C C . PHE A 1 74 ? 0.804 -0.554 -1.887 1.00 87.69 74 PHE A C 1
ATOM 565 O O . PHE A 1 74 ? -0.016 -0.069 -1.111 1.00 87.69 74 PHE A O 1
ATOM 572 N N . ARG A 1 75 ? 2.093 -0.697 -1.548 1.00 86.19 75 ARG A N 1
ATOM 573 C CA . ARG A 1 75 ? 2.624 -0.309 -0.229 1.00 86.19 75 ARG A CA 1
ATOM 574 C C . ARG A 1 75 ? 2.387 1.172 0.073 1.00 86.19 75 ARG A C 1
ATOM 576 O O . ARG A 1 75 ? 1.931 1.500 1.165 1.00 86.19 75 ARG A O 1
ATOM 583 N N . ALA A 1 76 ? 2.630 2.057 -0.896 1.00 84.12 76 ALA A N 1
ATOM 584 C CA . ALA A 1 76 ? 2.369 3.486 -0.744 1.00 84.12 76 ALA A CA 1
ATOM 585 C C . ALA A 1 76 ? 0.876 3.779 -0.517 1.00 84.12 76 ALA A C 1
ATOM 587 O O . ALA A 1 76 ? 0.542 4.574 0.359 1.00 84.12 76 ALA A O 1
ATOM 588 N N . ALA A 1 77 ? -0.021 3.119 -1.259 1.00 88.12 77 ALA A N 1
ATOM 589 C CA . ALA A 1 77 ? -1.466 3.281 -1.109 1.00 88.12 77 ALA A CA 1
ATOM 590 C C . ALA A 1 77 ? -1.970 2.806 0.263 1.00 88.12 77 ALA A C 1
ATOM 592 O O . ALA A 1 77 ? -2.778 3.490 0.884 1.00 88.12 77 ALA A O 1
ATOM 593 N N . LEU A 1 78 ? -1.452 1.688 0.783 1.00 88.38 78 LEU A N 1
ATOM 594 C CA . LEU A 1 78 ? -1.767 1.229 2.140 1.00 88.38 78 LEU A CA 1
ATOM 595 C C . LEU A 1 78 ? -1.260 2.203 3.215 1.00 88.38 78 LEU A C 1
ATOM 597 O O . LEU A 1 78 ? -1.922 2.409 4.230 1.00 88.38 78 LEU A O 1
ATOM 601 N N . CYS A 1 79 ? -0.104 2.836 3.004 1.00 84.38 79 CYS A N 1
ATOM 602 C CA . CYS A 1 79 ? 0.378 3.876 3.910 1.00 84.38 79 CYS A CA 1
ATOM 603 C C . CYS A 1 79 ? -0.488 5.145 3.853 1.00 84.38 79 CYS A C 1
ATOM 605 O O . CYS A 1 79 ? -0.758 5.716 4.905 1.00 84.38 79 CYS A O 1
ATOM 607 N N . HIS A 1 80 ? -0.975 5.547 2.674 1.00 84.75 80 HIS A N 1
ATOM 608 C CA . HIS A 1 80 ? -1.976 6.617 2.550 1.00 84.75 80 HIS A CA 1
ATOM 609 C C . HIS A 1 80 ? -3.270 6.272 3.285 1.00 84.75 80 HIS A C 1
ATOM 611 O O . HIS A 1 80 ? -3.772 7.102 4.035 1.00 84.75 80 HIS A O 1
ATOM 617 N N . LEU A 1 81 ? -3.744 5.030 3.152 1.00 84.06 81 LEU A N 1
ATOM 618 C CA . LEU A 1 81 ? -4.908 4.523 3.884 1.00 84.06 81 LEU A CA 1
ATOM 619 C C . LEU A 1 81 ? -4.724 4.587 5.404 1.00 84.06 81 LEU A C 1
ATOM 621 O O . LEU A 1 81 ? -5.689 4.814 6.119 1.00 84.06 81 LEU A O 1
ATOM 625 N N . CYS A 1 82 ? -3.495 4.431 5.906 1.00 78.94 82 CYS A N 1
ATOM 626 C CA . CYS A 1 82 ? -3.206 4.609 7.331 1.00 78.94 82 CYS A CA 1
ATOM 627 C C . CYS A 1 82 ? -3.324 6.064 7.807 1.00 78.94 82 CYS A C 1
ATOM 629 O O . CYS A 1 82 ? -3.325 6.292 9.017 1.00 78.94 82 CYS A O 1
ATOM 631 N N . VAL A 1 83 ? -3.339 7.039 6.897 1.00 79.56 83 VAL A N 1
ATOM 632 C CA . VAL A 1 83 ? -3.553 8.456 7.211 1.00 79.56 83 VAL A CA 1
ATOM 633 C C . VAL A 1 83 ? -5.033 8.786 7.051 1.00 79.56 83 VAL A C 1
ATOM 635 O O . VAL A 1 83 ? -5.659 9.192 8.024 1.00 79.56 83 VAL A O 1
ATOM 638 N N . ASP A 1 84 ? -5.573 8.589 5.845 1.00 78.75 84 ASP A N 1
ATOM 639 C CA . ASP A 1 84 ? -6.969 8.854 5.487 1.00 78.75 84 ASP A CA 1
ATOM 640 C C . ASP A 1 84 ? -7.343 8.112 4.185 1.00 78.75 84 ASP A C 1
ATOM 642 O O . ASP A 1 84 ? -6.565 8.080 3.223 1.00 78.75 84 ASP A O 1
ATOM 646 N N . SER A 1 85 ? -8.563 7.573 4.133 1.00 82.31 85 SER A N 1
ATOM 647 C CA . SER A 1 85 ? -9.239 7.088 2.922 1.00 82.31 85 SER A CA 1
ATOM 648 C C . SER A 1 85 ? -9.177 8.076 1.751 1.00 82.31 85 SER A C 1
ATOM 650 O O . SER A 1 85 ? -8.834 7.669 0.639 1.00 82.31 85 SER A O 1
ATOM 652 N N . LEU A 1 86 ? -9.401 9.375 1.989 1.00 84.38 86 LEU A N 1
ATOM 653 C CA . LEU A 1 86 ? -9.416 10.389 0.927 1.00 84.38 86 LEU A CA 1
ATOM 654 C C . LEU A 1 86 ? -8.027 10.579 0.295 1.00 84.38 86 LEU A C 1
ATOM 656 O O . LEU A 1 86 ? -7.882 10.720 -0.922 1.00 84.38 86 LEU A O 1
ATOM 660 N N . ASN A 1 87 ? -6.970 10.531 1.112 1.00 83.00 87 ASN A N 1
ATOM 661 C CA . ASN A 1 87 ? -5.596 10.593 0.614 1.00 83.00 87 ASN A CA 1
ATOM 662 C C . ASN A 1 87 ? -5.255 9.378 -0.249 1.00 83.00 87 ASN A C 1
ATOM 664 O O . ASN A 1 87 ? -4.607 9.524 -1.289 1.00 83.00 87 ASN A O 1
ATOM 668 N N . ALA A 1 88 ? -5.717 8.190 0.143 1.00 85.81 88 ALA A N 1
ATOM 669 C CA . ALA A 1 88 ? -5.520 6.980 -0.642 1.00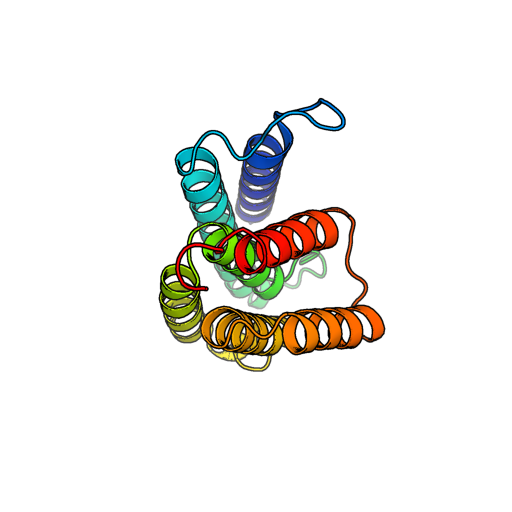 85.81 88 ALA A CA 1
ATOM 670 C C . ALA A 1 88 ? -6.278 7.012 -1.972 1.00 85.81 88 ALA A C 1
ATOM 672 O O . ALA A 1 88 ? -5.723 6.587 -2.986 1.00 85.81 88 ALA A O 1
ATOM 673 N N . GLN A 1 89 ? -7.492 7.564 -1.993 1.00 88.81 89 GLN A N 1
ATOM 674 C CA . GLN A 1 89 ? -8.272 7.751 -3.214 1.00 88.81 89 GLN A CA 1
ATOM 675 C C . GLN A 1 89 ? -7.550 8.684 -4.199 1.00 88.81 89 GLN A C 1
ATOM 677 O O . GLN A 1 89 ? -7.288 8.317 -5.343 1.00 88.81 89 GLN A O 1
ATOM 682 N N . HIS A 1 90 ? -7.086 9.849 -3.744 1.00 89.50 90 HIS A N 1
ATOM 683 C CA . HIS A 1 90 ? -6.284 10.724 -4.602 1.00 89.50 90 HIS A CA 1
ATOM 684 C C . HIS A 1 90 ? -4.959 10.073 -5.031 1.00 89.50 90 HIS A C 1
ATOM 686 O O . HIS A 1 90 ? -4.464 10.306 -6.135 1.00 89.50 90 HIS A O 1
ATOM 692 N N . ALA A 1 91 ? -4.334 9.270 -4.167 1.00 85.00 91 ALA A N 1
ATOM 693 C CA . ALA A 1 91 ? -3.098 8.574 -4.505 1.00 85.00 91 ALA A CA 1
ATOM 694 C C . ALA A 1 91 ? -3.320 7.516 -5.595 1.00 85.00 91 ALA A C 1
ATOM 696 O O . ALA A 1 91 ? -2.552 7.481 -6.557 1.00 85.00 91 ALA A O 1
ATOM 697 N N . ILE A 1 92 ? -4.372 6.697 -5.484 1.00 88.12 92 ILE A N 1
ATOM 698 C CA . ILE A 1 92 ? -4.666 5.637 -6.452 1.00 88.12 92 ILE A CA 1
ATOM 699 C C . ILE A 1 92 ? -5.032 6.219 -7.825 1.00 88.12 92 ILE A C 1
ATOM 701 O O . ILE A 1 92 ? -4.603 5.678 -8.847 1.00 88.12 92 ILE A O 1
ATOM 705 N N . GLU A 1 93 ? -5.713 7.369 -7.851 1.00 90.12 93 GLU A N 1
ATOM 706 C CA . GLU A 1 93 ? -6.000 8.129 -9.072 1.00 90.12 93 GLU A CA 1
ATOM 707 C C . GLU A 1 93 ? -4.732 8.673 -9.742 1.00 90.12 93 GLU A C 1
ATOM 709 O O . GLU A 1 93 ? -4.551 8.560 -10.954 1.00 90.12 93 GLU A O 1
ATOM 714 N N . ARG A 1 94 ? -3.774 9.180 -8.963 1.00 86.88 94 ARG A N 1
ATOM 715 C CA . ARG A 1 94 ? -2.474 9.586 -9.519 1.00 86.88 94 ARG A CA 1
ATOM 716 C C . ARG A 1 94 ? -1.650 8.393 -9.996 1.00 86.88 94 ARG A C 1
ATOM 718 O O . ARG A 1 94 ? -0.867 8.525 -10.936 1.00 86.88 94 ARG A O 1
ATOM 725 N N . TYR A 1 95 ? -1.763 7.237 -9.343 1.00 84.38 95 TYR A N 1
ATOM 726 C CA . TYR A 1 95 ? -1.008 6.041 -9.722 1.00 84.38 95 TYR A CA 1
ATOM 727 C C . TYR A 1 95 ? -1.516 5.427 -11.027 1.00 84.38 95 TYR A C 1
ATOM 729 O O . TYR A 1 95 ? -0.690 4.996 -11.831 1.00 84.38 95 TYR A O 1
ATOM 737 N N . GLN A 1 96 ? -2.829 5.438 -11.284 1.00 84.38 96 GLN A N 1
ATOM 738 C CA . GLN A 1 96 ? -3.374 5.003 -12.579 1.00 84.38 96 GLN A CA 1
ATOM 739 C C . GLN A 1 96 ? -2.925 5.910 -13.734 1.00 84.38 96 GLN A C 1
ATOM 741 O O . GLN A 1 96 ? -2.581 5.401 -14.796 1.00 84.38 96 GLN A O 1
ATOM 746 N N . GLU A 1 97 ? -2.842 7.228 -13.525 1.00 85.06 97 GLU A N 1
ATOM 747 C CA . GLU A 1 97 ? -2.335 8.160 -14.541 1.00 85.06 97 GLU A CA 1
ATOM 748 C C . GLU A 1 97 ? -0.846 7.920 -14.819 1.00 85.06 97 GLU A C 1
ATOM 750 O O . GLU A 1 97 ? -0.396 7.904 -15.966 1.00 85.06 97 GLU A O 1
ATOM 755 N N . GLN A 1 98 ? -0.063 7.681 -13.763 1.00 77.00 98 GLN A N 1
ATOM 756 C CA . GLN A 1 98 ? 1.375 7.437 -13.876 1.00 77.00 98 GLN A CA 1
ATOM 757 C C . GLN A 1 98 ? 1.713 6.048 -14.431 1.00 77.00 98 GLN A C 1
ATOM 759 O O . GLN A 1 98 ? 2.779 5.879 -15.042 1.00 77.00 98 GLN A O 1
ATOM 764 N N . TYR A 1 99 ? 0.860 5.051 -14.194 1.00 79.62 99 TYR A N 1
ATOM 765 C CA . TYR A 1 99 ? 1.053 3.671 -14.623 1.00 79.62 99 TYR A CA 1
ATOM 766 C C . TYR A 1 99 ? -0.299 2.974 -14.886 1.00 79.62 99 TYR A C 1
ATOM 768 O O . TYR A 1 99 ? -0.797 2.257 -14.017 1.00 79.62 99 TYR A O 1
ATOM 776 N N . PRO A 1 100 ? -0.867 3.099 -16.104 1.00 83.06 100 PRO A N 1
ATOM 777 C CA . PRO A 1 100 ? -2.189 2.547 -16.436 1.00 83.06 100 PRO A CA 1
ATOM 778 C C . PRO A 1 100 ? -2.328 1.040 -16.176 1.00 83.06 100 PRO A C 1
ATOM 780 O O . PRO A 1 100 ? -3.352 0.578 -15.687 1.00 83.06 100 PRO A O 1
ATOM 783 N N . ALA A 1 101 ? -1.252 0.271 -16.373 1.00 80.75 101 ALA A N 1
ATOM 784 C CA . ALA A 1 101 ? -1.213 -1.170 -16.093 1.00 80.75 101 ALA A CA 1
ATOM 785 C C . ALA A 1 101 ? -1.340 -1.535 -14.594 1.00 80.75 101 ALA A C 1
ATOM 787 O O . ALA A 1 101 ? -1.300 -2.721 -14.240 1.00 80.75 101 ALA A O 1
ATOM 788 N N . PHE A 1 102 ? -1.417 -0.542 -13.700 1.00 81.69 102 PHE A N 1
ATOM 789 C CA . PHE A 1 102 ? -1.785 -0.740 -12.302 1.00 81.69 102 PHE A CA 1
ATOM 790 C C . PHE A 1 102 ? -3.275 -1.053 -12.142 1.00 81.69 102 PHE A C 1
ATOM 792 O O . PHE A 1 102 ? -3.599 -1.849 -11.274 1.00 81.69 102 PHE A O 1
ATOM 799 N N . GLN A 1 103 ? -4.162 -0.518 -12.989 1.00 84.69 103 GLN A N 1
ATOM 800 C CA . GLN A 1 103 ? -5.615 -0.736 -12.879 1.00 84.69 103 GLN A CA 1
ATOM 801 C C . GLN A 1 103 ? -6.003 -2.218 -13.006 1.00 84.69 103 GLN A C 1
ATOM 803 O O . GLN A 1 103 ? -6.897 -2.705 -12.314 1.00 84.69 103 GLN A O 1
ATOM 808 N N . ASP A 1 104 ? -5.273 -2.966 -13.835 1.00 85.94 104 ASP A N 1
ATOM 809 C CA . ASP A 1 104 ? -5.472 -4.410 -14.007 1.00 85.94 104 ASP A CA 1
ATOM 810 C C . ASP A 1 104 ? -4.858 -5.246 -12.872 1.00 85.94 104 ASP A C 1
ATOM 812 O O . ASP A 1 104 ? -5.017 -6.468 -12.825 1.00 85.94 104 ASP A O 1
ATOM 816 N N . ALA A 1 105 ? -4.103 -4.615 -11.970 1.00 87.31 105 ALA A N 1
ATOM 817 C CA . ALA A 1 105 ? -3.449 -5.287 -10.861 1.00 87.31 105 ALA A CA 1
ATOM 818 C C . ALA A 1 105 ? -4.463 -5.670 -9.773 1.00 87.31 105 ALA A C 1
ATOM 820 O O . ALA A 1 105 ? -5.415 -4.941 -9.488 1.00 87.31 105 ALA A O 1
ATOM 821 N N . ARG A 1 106 ? -4.236 -6.814 -9.122 1.00 89.00 106 ARG A N 1
ATOM 822 C CA . ARG A 1 106 ? -5.084 -7.258 -8.003 1.00 89.00 106 ARG A CA 1
ATOM 823 C C . ARG A 1 106 ? -4.952 -6.307 -6.818 1.00 89.00 106 ARG A C 1
ATOM 825 O O . ARG A 1 106 ? -5.926 -6.041 -6.130 1.00 89.00 106 ARG A O 1
ATOM 832 N N . GLU A 1 107 ? -3.755 -5.763 -6.644 1.00 89.75 107 GLU A N 1
ATOM 833 C CA . GLU A 1 107 ? -3.394 -4.759 -5.656 1.00 89.75 107 GLU A CA 1
ATOM 834 C C . GLU A 1 107 ? -4.267 -3.503 -5.780 1.00 89.75 107 GLU A C 1
ATOM 836 O O . GLU A 1 107 ? -4.784 -3.015 -4.781 1.00 89.75 107 GLU A O 1
ATOM 841 N N . TYR A 1 108 ? -4.482 -3.004 -7.004 1.00 90.62 108 TYR A N 1
ATOM 842 C CA . TYR A 1 108 ? -5.335 -1.837 -7.251 1.00 90.62 108 TYR A CA 1
ATOM 843 C C . TYR A 1 108 ? -6.789 -2.119 -6.867 1.00 90.62 108 TYR A C 1
ATOM 845 O O . TYR A 1 108 ? -7.406 -1.329 -6.153 1.00 90.62 108 TYR A O 1
ATOM 853 N N . LYS A 1 109 ? -7.318 -3.273 -7.298 1.00 92.25 109 LYS A N 1
ATOM 854 C CA . LYS A 1 109 ? -8.690 -3.691 -6.982 1.00 92.25 109 LYS A CA 1
ATOM 855 C C . LYS A 1 109 ? -8.898 -3.815 -5.477 1.00 92.25 109 LYS A C 1
ATOM 857 O O . LYS A 1 109 ? -9.863 -3.261 -4.967 1.00 92.25 109 LYS A O 1
ATOM 862 N N . LEU A 1 110 ? -7.959 -4.457 -4.777 1.00 93.12 110 LEU A N 1
ATOM 863 C CA . LEU A 1 110 ? -8.003 -4.565 -3.324 1.00 93.12 110 LEU A CA 1
ATOM 864 C C . LEU A 1 110 ? -8.045 -3.178 -2.675 1.00 93.12 110 LEU A C 1
ATOM 866 O O . LEU A 1 110 ? -8.944 -2.927 -1.887 1.00 93.12 110 LEU A O 1
ATOM 870 N N . VAL A 1 111 ? -7.121 -2.269 -3.009 1.00 92.44 111 VAL A N 1
ATOM 871 C CA . VAL A 1 111 ? -7.089 -0.925 -2.396 1.00 92.44 111 VAL A CA 1
ATOM 872 C C . VAL A 1 111 ? -8.414 -0.193 -2.594 1.00 92.44 111 VAL A C 1
ATOM 874 O O . VAL A 1 111 ? -8.917 0.384 -1.637 1.00 92.44 111 VAL A O 1
ATOM 877 N N . LYS A 1 112 ? -9.002 -0.251 -3.794 1.00 93.62 112 LYS A N 1
ATOM 878 C CA . LYS A 1 112 ? -10.302 0.370 -4.076 1.00 93.62 112 LYS A CA 1
ATOM 879 C C . LYS A 1 112 ? -11.413 -0.205 -3.188 1.00 93.62 112 LYS A C 1
ATOM 881 O O . LYS A 1 112 ? -12.132 0.559 -2.558 1.00 93.62 112 LYS A O 1
ATOM 886 N N . THR A 1 113 ? -11.486 -1.530 -3.065 1.00 93.81 113 THR A N 1
ATOM 887 C CA . THR A 1 113 ? -12.443 -2.208 -2.177 1.00 93.81 113 THR A CA 1
ATOM 888 C C . THR A 1 113 ? -12.215 -1.863 -0.702 1.00 93.81 113 THR A C 1
ATOM 890 O O . THR A 1 113 ? -13.171 -1.667 0.040 1.00 93.81 113 THR A O 1
ATOM 893 N N . LEU A 1 114 ? -10.957 -1.744 -0.258 1.00 91.75 114 LEU A N 1
ATOM 894 C CA . LEU A 1 114 ? -10.655 -1.330 1.115 1.00 91.75 114 LEU A CA 1
ATOM 895 C C . LEU A 1 114 ? -11.080 0.120 1.380 1.00 91.75 114 LEU A C 1
ATOM 897 O O . LEU A 1 114 ? -11.587 0.380 2.464 1.00 91.75 114 LEU A O 1
ATOM 901 N N . ILE A 1 115 ? -10.894 1.037 0.420 1.00 91.06 115 ILE A N 1
ATOM 902 C CA . ILE A 1 115 ? -11.369 2.430 0.514 1.00 91.06 115 ILE A CA 1
ATOM 903 C C . ILE A 1 115 ? -12.895 2.458 0.650 1.00 91.06 115 ILE A C 1
ATOM 905 O O . ILE A 1 115 ? -13.398 3.054 1.594 1.00 91.06 115 ILE A O 1
ATOM 909 N N . GLU A 1 116 ? -13.618 1.748 -0.221 1.00 91.62 116 GLU A N 1
ATOM 910 C CA . GLU A 1 116 ? -15.088 1.669 -0.180 1.00 91.62 116 GLU A CA 1
ATOM 911 C C . GLU A 1 116 ? -15.582 1.139 1.180 1.00 91.62 116 GLU A C 1
ATOM 913 O O . GLU A 1 116 ? -16.430 1.745 1.827 1.00 91.62 116 GLU A O 1
ATOM 918 N N . HIS A 1 117 ? -14.991 0.053 1.689 1.00 90.50 117 HIS A N 1
ATOM 919 C CA . HIS A 1 117 ? -15.361 -0.488 3.001 1.00 90.50 117 HIS A CA 1
ATOM 920 C C . HIS A 1 117 ? -14.962 0.402 4.185 1.00 90.50 117 HIS A C 1
ATOM 922 O O . HIS A 1 117 ? -15.599 0.321 5.237 1.00 90.50 117 HIS A O 1
ATOM 928 N N . LEU A 1 118 ? -13.925 1.233 4.043 1.00 86.19 118 LEU A N 1
ATOM 929 C CA . LEU A 1 118 ? -13.565 2.239 5.043 1.00 86.19 118 LEU A CA 1
ATOM 930 C C . LEU A 1 118 ? -14.598 3.369 5.087 1.00 86.19 118 LEU A C 1
ATOM 932 O O . LEU A 1 118 ? -15.006 3.758 6.180 1.00 86.19 118 LEU A O 1
ATOM 936 N N . GLU A 1 119 ? -15.041 3.851 3.924 1.00 86.50 119 GLU A N 1
ATOM 937 C CA . GLU A 1 119 ? -16.074 4.887 3.795 1.00 86.50 119 GLU A CA 1
ATOM 938 C C . GLU A 1 119 ? -17.431 4.405 4.325 1.00 86.50 119 GLU A C 1
ATOM 940 O O . GLU A 1 119 ? -18.077 5.105 5.105 1.00 86.50 119 GLU A O 1
ATOM 945 N N . ASP A 1 120 ? -17.814 3.169 3.994 1.00 87.75 120 ASP A N 1
ATOM 946 C CA . ASP A 1 120 ? -19.059 2.541 4.453 1.00 87.75 120 ASP A CA 1
ATOM 947 C C . ASP A 1 120 ? -19.010 2.069 5.920 1.00 87.75 120 ASP A C 1
ATOM 949 O O . ASP A 1 120 ? -19.990 1.521 6.432 1.00 87.75 120 ASP A O 1
ATOM 953 N N . GLN A 1 121 ? -17.866 2.215 6.602 1.00 84.12 121 GLN A N 1
ATOM 954 C CA . GLN A 1 121 ? -17.600 1.648 7.935 1.00 84.12 121 GLN A CA 1
ATOM 955 C C . GLN A 1 121 ? -17.898 0.136 8.023 1.00 84.12 121 GLN A C 1
ATOM 957 O O . GLN A 1 121 ? -18.235 -0.409 9.079 1.00 84.12 121 GLN A O 1
ATOM 962 N N . ASN A 1 122 ? -17.757 -0.573 6.903 1.00 88.25 122 ASN A N 1
ATOM 963 C CA . ASN A 1 122 ? -18.075 -1.985 6.784 1.00 88.25 122 ASN A CA 1
ATOM 964 C C . ASN A 1 122 ? -16.868 -2.850 7.173 1.00 88.25 122 ASN A C 1
ATOM 966 O O . ASN A 1 122 ? -16.101 -3.323 6.331 1.00 88.25 122 ASN A O 1
ATOM 970 N N . LEU A 1 123 ? -16.708 -3.079 8.479 1.00 87.31 123 LEU A N 1
ATOM 971 C CA . LEU A 1 123 ? -15.612 -3.887 9.017 1.00 87.31 123 LEU A CA 1
ATOM 972 C C . LEU A 1 123 ? -15.637 -5.340 8.517 1.00 87.31 123 LEU A C 1
ATOM 974 O O . LEU A 1 123 ? -14.576 -5.920 8.284 1.00 87.31 123 LEU A O 1
ATOM 978 N N . GLU A 1 124 ? -16.822 -5.928 8.355 1.00 90.69 124 GLU A N 1
ATOM 979 C CA . GLU A 1 124 ? -16.972 -7.307 7.879 1.00 90.69 124 GLU A CA 1
ATOM 980 C C . GLU A 1 124 ? -16.512 -7.429 6.421 1.00 90.69 124 GLU A C 1
ATOM 982 O O . GLU A 1 124 ? -15.649 -8.259 6.116 1.00 90.69 124 GLU A O 1
ATOM 987 N N . GLY A 1 125 ? -16.977 -6.516 5.560 1.00 91.56 125 GLY A N 1
ATOM 988 C CA . GLY A 1 125 ? -16.536 -6.401 4.168 1.00 91.56 125 GLY A CA 1
ATOM 989 C C . GLY A 1 125 ? -15.027 -6.194 4.050 1.00 91.56 125 GLY A C 1
ATOM 990 O O . GLY A 1 125 ? -14.362 -6.914 3.306 1.00 91.56 125 GLY A O 1
ATOM 991 N N . TYR A 1 126 ? -14.453 -5.299 4.864 1.00 91.62 126 TYR A N 1
ATOM 992 C CA . TYR A 1 126 ? -13.002 -5.096 4.929 1.00 91.62 126 TYR A CA 1
ATOM 993 C C . TYR A 1 126 ? -12.260 -6.407 5.227 1.00 91.62 126 TYR A C 1
ATOM 995 O O . TYR A 1 126 ? -11.285 -6.751 4.556 1.00 91.62 126 TYR A O 1
ATOM 1003 N N . THR A 1 127 ? -12.708 -7.158 6.239 1.00 92.44 127 THR A N 1
ATOM 1004 C CA . THR A 1 127 ? -12.041 -8.407 6.626 1.00 92.44 127 THR A CA 1
ATOM 1005 C C . THR A 1 127 ? -12.165 -9.508 5.582 1.00 92.44 127 THR A C 1
ATOM 1007 O O . THR A 1 127 ? -11.192 -10.235 5.376 1.00 92.44 127 THR A O 1
ATOM 1010 N N . GLU A 1 128 ? -13.311 -9.621 4.908 1.00 94.81 128 GLU A N 1
ATOM 1011 C CA . GLU A 1 128 ? -13.497 -10.629 3.863 1.00 94.81 128 GLU A CA 1
ATOM 1012 C C . GLU A 1 128 ? -12.658 -10.293 2.625 1.00 94.81 128 GLU A C 1
ATOM 1014 O O . GLU A 1 128 ? -11.961 -11.170 2.122 1.00 94.81 128 GLU A O 1
ATOM 1019 N N . ALA A 1 129 ? -12.595 -9.021 2.214 1.00 94.00 129 ALA A N 1
ATOM 1020 C CA . ALA A 1 129 ? -11.753 -8.582 1.098 1.00 94.00 129 ALA A CA 1
ATOM 1021 C C . ALA A 1 129 ? -10.258 -8.881 1.335 1.00 94.00 129 ALA A C 1
ATOM 1023 O O . ALA A 1 129 ? -9.561 -9.381 0.448 1.00 94.00 129 ALA A O 1
ATOM 1024 N N . VAL A 1 130 ? -9.754 -8.627 2.551 1.00 93.25 130 VAL A N 1
ATOM 1025 C CA . VAL A 1 130 ? -8.364 -8.958 2.924 1.00 93.25 130 VAL A CA 1
ATOM 1026 C C . VAL A 1 130 ? -8.119 -10.469 2.889 1.00 93.25 130 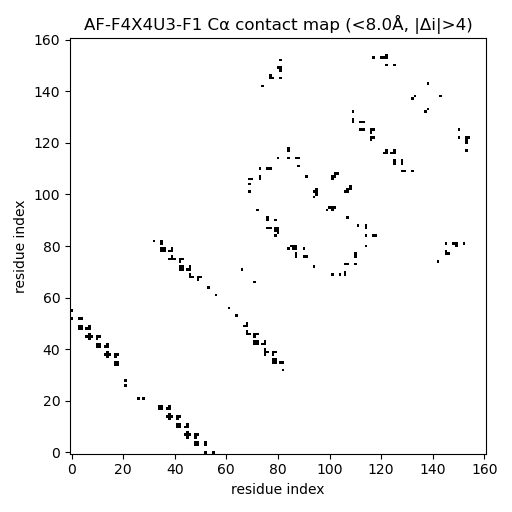VAL A C 1
ATOM 1028 O O . VAL A 1 130 ? -7.072 -10.918 2.422 1.00 93.25 130 VAL A O 1
ATOM 1031 N N . LYS A 1 131 ? -9.078 -11.261 3.372 1.00 93.00 131 LYS A N 1
ATOM 1032 C CA . LYS A 1 131 ? -8.988 -12.724 3.418 1.00 93.00 131 LYS A CA 1
ATOM 1033 C C . LYS A 1 131 ? -9.040 -13.351 2.024 1.00 93.00 131 LYS A C 1
ATOM 1035 O O . LYS A 1 131 ? -8.254 -14.255 1.739 1.00 93.00 131 LYS A O 1
ATOM 1040 N N . GLU A 1 132 ? -9.918 -12.861 1.151 1.00 93.62 132 GLU A N 1
ATOM 1041 C CA . GLU A 1 132 ? -9.975 -13.275 -0.252 1.00 93.62 132 GLU A CA 1
ATOM 1042 C C . GLU A 1 132 ? -8.640 -12.983 -0.942 1.00 93.62 132 GLU A C 1
ATOM 1044 O O . GLU A 1 132 ? -8.069 -13.861 -1.594 1.00 93.62 132 GLU A O 1
ATOM 1049 N N . TYR A 1 133 ? -8.074 -11.794 -0.713 1.00 92.88 133 TYR A N 1
ATOM 1050 C CA . TYR A 1 133 ? -6.770 -11.450 -1.261 1.00 92.88 133 TYR A CA 1
ATOM 1051 C C . TYR A 1 133 ? -5.646 -12.358 -0.742 1.00 92.88 133 TYR A C 1
ATOM 1053 O O . TYR A 1 133 ? -4.875 -12.855 -1.560 1.00 92.88 133 TYR A O 1
ATOM 1061 N N . ASP A 1 134 ? -5.565 -12.637 0.568 1.00 92.12 134 ASP A N 1
ATOM 1062 C CA . ASP A 1 134 ? -4.535 -13.529 1.140 1.00 92.12 134 ASP A CA 1
ATOM 1063 C C . ASP A 1 134 ? -4.609 -14.960 0.588 1.00 92.12 134 ASP A C 1
ATOM 1065 O O . ASP A 1 134 ? -3.583 -15.623 0.414 1.00 92.12 134 ASP A O 1
ATOM 1069 N N . SER A 1 135 ? -5.817 -15.434 0.262 1.00 90.94 135 SER A N 1
ATOM 1070 C CA . SER A 1 135 ? -6.013 -16.768 -0.318 1.00 90.94 135 SER A CA 1
ATOM 1071 C C . SER A 1 135 ? -5.372 -16.920 -1.704 1.00 90.94 135 SER A C 1
ATOM 1073 O O . SER A 1 135 ? -4.995 -18.023 -2.104 1.00 90.94 135 SER A O 1
ATOM 1075 N N . ILE A 1 136 ? -5.208 -15.805 -2.419 1.00 89.25 136 ILE A N 1
ATOM 1076 C CA . ILE A 1 136 ? -4.681 -15.747 -3.783 1.00 89.25 136 ILE A CA 1
ATOM 1077 C C . ILE A 1 136 ? -3.225 -15.249 -3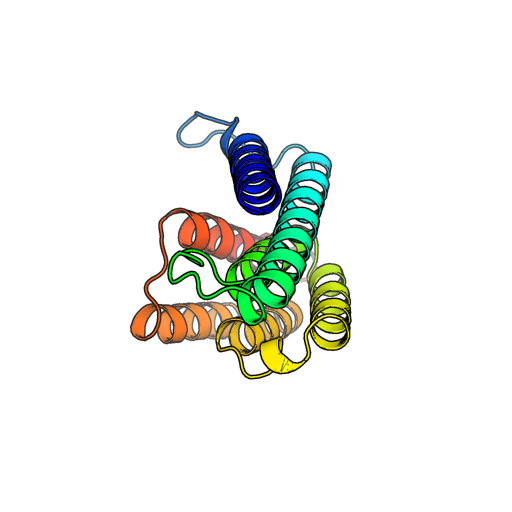.797 1.00 89.25 136 ILE A C 1
ATOM 1079 O O . ILE A 1 136 ? -2.392 -15.739 -4.564 1.00 89.25 136 ILE A O 1
ATOM 1083 N N . SER A 1 137 ? -2.929 -14.248 -2.972 1.00 86.62 137 SER A N 1
ATOM 1084 C CA . SER A 1 137 ? -1.656 -13.543 -2.864 1.00 86.62 137 SER A CA 1
ATOM 1085 C C . SER A 1 137 ? -1.269 -13.476 -1.391 1.00 86.62 137 SER A C 1
ATOM 1087 O O . SER A 1 137 ? -1.740 -12.601 -0.668 1.00 86.62 137 SER A O 1
ATOM 1089 N N . ARG A 1 138 ? -0.395 -14.390 -0.954 1.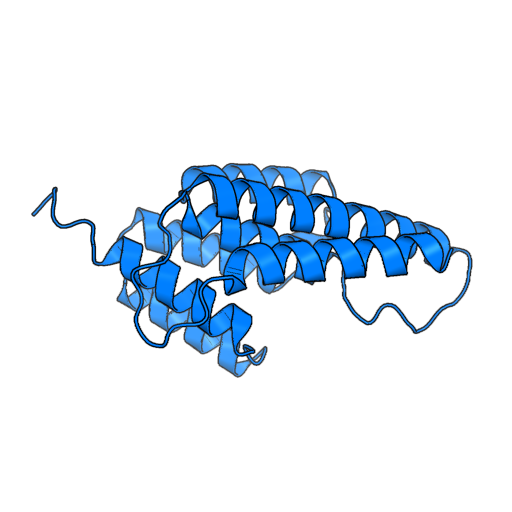00 87.25 138 ARG A N 1
ATOM 1090 C CA . ARG A 1 138 ? 0.021 -14.471 0.451 1.00 87.25 138 ARG A CA 1
ATOM 1091 C C . ARG A 1 138 ? 0.555 -13.141 0.969 1.00 87.25 138 ARG A C 1
ATOM 1093 O O . ARG A 1 138 ? 1.509 -12.590 0.418 1.00 87.25 138 ARG A O 1
ATOM 1100 N N . LEU A 1 139 ? -0.042 -12.676 2.057 1.00 87.25 139 LEU A N 1
ATOM 1101 C CA . LEU A 1 139 ? 0.371 -11.481 2.766 1.00 87.25 139 LEU A CA 1
ATOM 1102 C C . LEU A 1 139 ? 1.577 -11.800 3.647 1.00 87.25 139 LEU A C 1
ATOM 1104 O O . LEU A 1 139 ? 1.579 -12.752 4.428 1.00 87.25 139 LEU A O 1
ATOM 1108 N N . ASP A 1 140 ? 2.617 -10.983 3.528 1.00 85.31 140 ASP A N 1
ATOM 1109 C CA . ASP A 1 140 ? 3.751 -11.036 4.438 1.00 85.31 140 ASP A CA 1
ATOM 1110 C C . ASP A 1 140 ? 3.428 -10.347 5.781 1.00 85.31 140 ASP A C 1
ATOM 1112 O O . ASP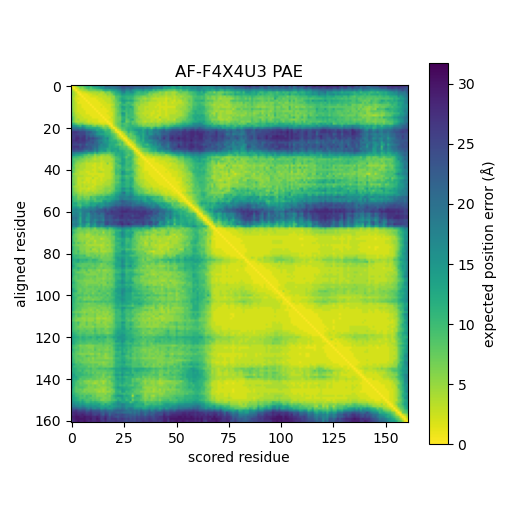 A 1 140 ? 2.339 -9.803 6.024 1.00 85.31 140 ASP A O 1
ATOM 1116 N N . GLN A 1 141 ? 4.403 -10.376 6.689 1.00 82.12 141 GLN A N 1
ATOM 1117 C CA . GLN A 1 141 ? 4.279 -9.754 8.003 1.00 82.12 141 GLN A CA 1
ATOM 1118 C C . GLN A 1 141 ? 4.057 -8.234 7.913 1.00 82.12 141 GLN A C 1
ATOM 1120 O O . GLN A 1 141 ? 3.354 -7.669 8.756 1.00 82.12 141 GLN A O 1
ATOM 1125 N N . TRP A 1 142 ? 4.633 -7.567 6.910 1.00 82.94 142 TRP A N 1
ATOM 1126 C CA . TRP A 1 142 ? 4.505 -6.124 6.742 1.00 82.94 142 TRP A CA 1
ATOM 1127 C C . TRP A 1 142 ? 3.074 -5.755 6.342 1.00 82.94 142 TRP A C 1
ATOM 1129 O O . TRP A 1 142 ? 2.438 -4.962 7.039 1.00 82.94 142 TRP A O 1
ATOM 1139 N N . TYR A 1 143 ? 2.521 -6.400 5.308 1.00 86.62 143 TYR A N 1
ATOM 1140 C CA . TYR A 1 143 ? 1.145 -6.160 4.864 1.00 86.62 143 TYR A CA 1
ATOM 1141 C C . TYR A 1 143 ? 0.140 -6.454 5.971 1.00 86.62 143 TYR A C 1
ATOM 1143 O O . TYR A 1 143 ? -0.743 -5.639 6.232 1.00 86.62 143 TYR A O 1
ATOM 1151 N N . THR A 1 144 ? 0.310 -7.576 6.674 1.00 87.12 144 THR A N 1
ATOM 1152 C CA . THR A 1 144 ? -0.563 -7.950 7.794 1.00 87.12 144 THR A CA 1
ATOM 1153 C C . THR A 1 144 ? -0.571 -6.865 8.873 1.00 87.12 144 THR A C 1
ATOM 1155 O O . THR A 1 144 ? -1.631 -6.458 9.345 1.00 87.12 144 THR A O 1
ATOM 1158 N N . THR A 1 145 ? 0.605 -6.340 9.230 1.00 84.38 145 THR A N 1
ATOM 1159 C CA . THR A 1 145 ? 0.739 -5.283 10.245 1.00 84.38 145 THR A CA 1
ATOM 1160 C C . THR A 1 145 ? 0.017 -3.999 9.827 1.00 84.38 145 THR A C 1
ATOM 1162 O O . THR A 1 145 ? -0.687 -3.390 10.634 1.00 84.38 145 THR A O 1
ATOM 1165 N N . VAL A 1 146 ? 0.166 -3.593 8.566 1.00 84.44 146 VAL A N 1
ATOM 1166 C CA . VAL A 1 146 ? -0.437 -2.366 8.026 1.00 84.44 146 VAL A CA 1
ATOM 1167 C C . VAL A 1 146 ? -1.956 -2.504 7.856 1.00 84.44 146 VAL A C 1
ATOM 1169 O O . VAL A 1 146 ? -2.699 -1.601 8.227 1.00 84.44 146 VAL A O 1
ATOM 1172 N N . LEU A 1 147 ? -2.451 -3.645 7.376 1.00 88.62 147 LEU A N 1
ATOM 1173 C CA . LEU A 1 147 ? -3.888 -3.890 7.203 1.00 88.62 147 LEU A CA 1
ATOM 1174 C C . LEU A 1 147 ? -4.628 -3.976 8.545 1.00 88.62 147 LEU A C 1
ATOM 1176 O O . LEU A 1 147 ? -5.680 -3.368 8.721 1.00 88.62 147 LEU A O 1
ATOM 1180 N N . LEU A 1 148 ? -4.056 -4.657 9.544 1.00 86.38 148 LEU A N 1
ATOM 1181 C CA . LEU A 1 148 ? -4.637 -4.702 10.895 1.00 86.38 148 LEU A CA 1
ATOM 1182 C C . LEU A 1 148 ? -4.745 -3.313 11.528 1.00 86.38 148 LEU A C 1
ATOM 1184 O O . LEU A 1 148 ? -5.666 -3.031 12.293 1.00 86.38 148 LEU A O 1
ATOM 1188 N N . ARG A 1 149 ? -3.805 -2.436 11.193 1.00 80.12 149 ARG A N 1
ATOM 1189 C CA . ARG A 1 149 ? -3.806 -1.052 11.634 1.00 80.12 149 ARG A CA 1
ATOM 1190 C C . ARG A 1 149 ? -4.921 -0.235 10.980 1.00 80.12 149 ARG A C 1
ATOM 1192 O O . ARG A 1 149 ? -5.631 0.460 11.699 1.00 80.12 149 ARG A O 1
ATOM 1199 N N . ILE A 1 150 ? -5.075 -0.334 9.661 1.00 84.50 150 ILE A N 1
ATOM 1200 C CA . ILE A 1 150 ? -6.166 0.320 8.921 1.00 84.50 150 ILE A CA 1
ATOM 1201 C C . ILE A 1 150 ? -7.516 -0.162 9.467 1.00 84.50 150 ILE A C 1
ATOM 1203 O O . ILE A 1 150 ? -8.377 0.644 9.804 1.00 84.50 150 ILE A O 1
ATOM 1207 N N . LYS A 1 151 ? -7.666 -1.476 9.687 1.00 84.50 151 LYS A N 1
ATOM 1208 C CA . LYS A 1 151 ? -8.852 -2.058 10.332 1.00 84.50 151 LYS A CA 1
ATOM 1209 C C . LYS A 1 151 ? -9.161 -1.408 11.684 1.00 84.50 151 LYS A C 1
ATOM 1211 O O . LYS A 1 151 ? -10.323 -1.214 12.025 1.00 84.50 151 LYS A O 1
ATOM 1216 N N . LYS A 1 152 ? -8.136 -1.070 12.470 1.00 78.75 152 LYS A N 1
ATOM 1217 C CA . LYS A 1 152 ? -8.331 -0.421 13.770 1.00 78.75 152 LYS A CA 1
ATOM 1218 C C . LYS A 1 152 ? -8.899 0.998 13.636 1.00 78.75 152 LYS A C 1
ATOM 1220 O O . LYS A 1 152 ? -9.662 1.401 14.501 1.00 78.75 152 LYS A O 1
ATOM 1225 N N . GLN A 1 153 ? -8.603 1.719 12.553 1.00 69.88 153 GLN A N 1
ATOM 1226 C CA . GLN A 1 153 ? -9.184 3.046 12.298 1.00 69.88 153 GLN A CA 1
ATOM 1227 C C . GLN A 1 153 ? -10.700 2.988 12.065 1.00 69.88 153 GLN A C 1
ATOM 1229 O O . GLN A 1 153 ? -11.402 3.917 12.447 1.00 69.88 153 GLN A O 1
ATOM 1234 N N . ILE A 1 154 ? -11.216 1.877 11.527 1.00 70.94 154 ILE A N 1
ATOM 1235 C CA . ILE A 1 154 ? -12.667 1.626 11.431 1.00 70.94 154 ILE A CA 1
ATOM 1236 C C . ILE A 1 154 ? -13.282 1.475 12.832 1.00 70.94 154 ILE A C 1
ATOM 1238 O O . ILE A 1 154 ? -14.400 1.911 13.074 1.00 70.94 154 ILE A O 1
ATOM 1242 N N . ASN A 1 155 ? -12.545 0.867 13.767 1.00 66.31 155 ASN A N 1
ATOM 1243 C CA . ASN A 1 155 ? -13.028 0.546 15.112 1.00 66.31 155 ASN A CA 1
ATOM 1244 C C . ASN A 1 155 ? -12.871 1.703 16.122 1.00 66.31 155 ASN A C 1
ATOM 1246 O O . ASN A 1 155 ? -13.649 1.788 17.066 1.00 66.31 155 ASN A O 1
ATOM 1250 N N . ASP A 1 156 ? -11.873 2.575 15.935 1.00 58.53 156 ASP A N 1
ATOM 1251 C CA . ASP A 1 156 ? -11.565 3.726 16.802 1.00 58.53 156 ASP A CA 1
ATOM 1252 C C . ASP A 1 156 ? -12.298 5.024 16.366 1.00 58.53 156 ASP A C 1
ATOM 1254 O O . ASP A 1 156 ? -11.965 6.097 16.861 1.00 58.53 156 ASP A O 1
ATOM 1258 N N . ASN A 1 157 ? -13.334 4.942 15.513 1.00 49.75 157 ASN A N 1
ATOM 1259 C CA . ASN A 1 157 ? -14.304 6.026 15.259 1.00 49.75 157 ASN A CA 1
ATOM 1260 C C . ASN A 1 157 ? -15.645 5.801 16.013 1.00 49.75 157 ASN A C 1
ATOM 1262 O O . ASN A 1 157 ? -16.664 5.520 15.382 1.00 49.75 157 ASN A O 1
ATOM 1266 N N . PRO A 1 158 ? -15.696 5.917 17.357 1.00 44.44 158 PRO A N 1
ATOM 1267 C CA . PRO A 1 158 ? -16.943 5.916 18.122 1.00 44.44 158 PRO A CA 1
ATOM 1268 C C . PRO A 1 158 ? -17.640 7.291 18.201 1.00 44.44 158 PRO A C 1
ATOM 1270 O O . PRO A 1 158 ? -18.631 7.401 18.907 1.00 44.44 158 PRO A O 1
ATOM 1273 N N . ASP A 1 159 ? -17.187 8.341 17.502 1.00 43.56 159 ASP A N 1
ATOM 1274 C CA . ASP A 1 159 ? -17.766 9.700 17.638 1.00 43.56 159 ASP A CA 1
ATOM 1275 C C . ASP A 1 159 ? -19.028 9.969 16.783 1.00 43.56 159 ASP A C 1
ATOM 1277 O O . ASP A 1 159 ? -19.452 11.111 16.611 1.00 43.56 159 ASP A O 1
ATOM 1281 N N . LEU A 1 160 ? -19.673 8.920 16.258 1.00 45.16 160 LEU A N 1
ATOM 1282 C CA . LEU A 1 160 ? -20.981 9.019 15.591 1.00 45.16 160 LEU A CA 1
ATOM 1283 C C . LEU A 1 160 ? -21.988 7.926 16.002 1.00 45.16 160 LEU A C 1
ATOM 1285 O O . LEU A 1 160 ? -22.953 7.694 15.269 1.00 45.16 160 LEU A O 1
ATOM 1289 N N . ARG A 1 161 ? -21.824 7.264 17.158 1.00 37.12 161 ARG A N 1
ATOM 1290 C CA . ARG A 1 161 ? -22.878 6.395 17.720 1.00 37.12 161 ARG A CA 1
ATOM 1291 C C . ARG A 1 161 ? -23.028 6.523 19.227 1.00 37.12 161 ARG A C 1
ATOM 1293 O O . ARG A 1 161 ? -22.003 6.442 19.931 1.00 37.12 161 ARG A O 1
#

Nearest PDB structures (foldseek):
  3j97-assembly1_H  TM=5.540E-01  e=4.401E-06  Rattus norvegicus
  6xr2-assembly1_C  TM=4.343E-01  e=7.127E-01  synthetic construct
  6xr2-assembly2_E  TM=3.332E-01  e=8.690E-01  synthetic construct
  7ae9-assembly1_B  TM=3.595E-01  e=9.859E+00  Aphanizomenon flos-aquae 2012/KM1/D3

Foldseek 3Di:
DVVLLVQLVVLQVQLVCLVVVPPDPDDDPPPDLVSLVSSLVSLVSSLVSLVVVVVVCVVPPDPPSPDHSLNSLLVSLLSLLLVPLVSSVVSLVVVCVVPVVSCVDPSSVLSVQCSVCLVVLPLVSLVVSVVVCCVVPPDDPVRVVSSVSSSVVSVPPPVPD

pLDDT: mean 75.69, std 15.01, range [37.12, 94.81]

Secondary structure (DSSP, 8-state):
-HHHHHHHHHHHHHHHHHHH---STT------HHHHHHHHHHHHHHHHHHHHHHHHHTTS--TT--S-HHHHHHHHHHHHHTT-HHHHHHHHHHHHHH-GGGTTSHHHHHHHHHHHHHHTT-HHHHHHHHHHHHHHS---HHHHHHHHHHHHHHHS--TT-

Sequence (161 aa):
MADNEQKALQLVAEAERKLSSSKGFFGALFGSSSKVEEAVECYQRAANMFKMAKVASASLESSLLKYSAKEYFFRAALCHLCVDSLNAQHAIERYQEQYPAFQDAREYKLVKTLIEHLEDQNLEGYTEAVKEYDSISRLDQWYTTVLLRIKKQINDNPDLR

Mean predicted aligned error: 9.32 Å

Organism: Acromyrmex echinatior (NCBI:txid103372)

InterPro domains:
  IPR000744 NSF attachment protein [PF14938] (54-155)
  IPR000744 NSF attachment protein [PTHR13768] (55-155)
  IPR011990 Tetratricopeptide-like helical domain superfamily [G3DSA:1.25.40.10] (6-55)
  IPR011990 Tetratricopeptide-like helical domain superfamily [G3DSA:1.25.40.10] (56-160)
  IPR011990 Tetratricopeptide-like helical domain superfamily [SSF48452] (54-157)

Solvent-accessible surface area (backbone atoms only — not comparable to full-atom values): 8919 Å² total; per-residue (Å²): 116,70,64,45,52,54,50,22,53,48,28,43,53,49,24,51,44,57,71,50,74,67,88,48,102,81,62,78,80,77,84,48,72,64,48,42,56,51,24,26,50,25,22,49,53,20,21,51,35,40,46,52,46,49,61,56,30,75,78,45,93,63,99,71,72,87,66,53,44,58,57,29,51,40,54,21,39,55,41,28,39,64,76,34,53,68,55,20,52,58,46,52,56,52,44,35,74,76,36,60,78,38,65,80,32,68,60,45,52,49,52,52,53,46,41,54,21,58,76,68,61,31,63,66,59,36,52,48,54,53,49,58,44,39,76,78,50,76,66,52,74,66,56,51,56,52,52,58,49,40,57,44,59,63,69,74,61,61,90,84,114

Radius of gyration: 16.21 Å; Cα contacts (8 Å, |Δi|>4): 144; chains: 1; bounding box: 45×30×46 Å